Protein AF-A0AAE8W085-F1 (afdb_monomer_lite)

pLDDT: mean 88.15, std 10.71, range [49.56, 97.62]

Organism: NCBI:txid103232

Foldseek 3Di:
DPDDDPVNVVDDPVVVVVVVVVVVCVQQPDDDPDPDDTDDDPPPVVVVVVVVCVVPNDDDDPVRVVVVVVVCVVVVHDDDD

Sequence (81 aa):
MPHDGPAAFGGDTTTFAEAVATTLSTLKGPPAADDTEGPSYSGERSAAVAAERGAKGIPVASKPWRDLTERAKGLGVTVTP

Secondary structure (DSSP, 8-state):
-----GGGGT--HHHHHHHHHHHHHHHH-SPPSTT---PPPTTHHHHHHHHHHHHH-----HHHHHHHHHHHHHTTPPPP-

InterPro domains:
  IPR036111 Malate/L-sulfolactate/L-lactate dehydrogenase-like superfamily [SSF89733] (6-77)

Radius of gyration: 21.11 Å; chains: 1; bounding box: 46×21×55 Å

Structure (mmCIF, N/CA/C/O backbone):
data_AF-A0AAE8W085-F1
#
_entry.id   AF-A0AAE8W085-F1
#
loop_
_atom_site.group_PDB
_atom_site.id
_atom_site.type_symbol
_atom_site.label_atom_id
_atom_site.label_alt_id
_atom_site.label_comp_id
_atom_site.label_asym_id
_atom_site.label_entity_id
_atom_site.label_seq_id
_atom_site.pdbx_PDB_ins_code
_atom_site.Cartn_x
_atom_site.Cartn_y
_atom_site.Cartn_z
_atom_site.occupancy
_atom_site.B_iso_or_equiv
_atom_site.auth_seq_id
_atom_site.auth_comp_id
_atom_site.auth_asym_id
_atom_site.auth_atom_id
_atom_site.pdbx_PDB_model_num
ATOM 1 N N . MET A 1 1 ? 21.905 -11.457 8.010 1.00 49.56 1 MET A N 1
ATOM 2 C CA . MET A 1 1 ? 22.280 -11.638 6.595 1.00 49.56 1 MET A CA 1
ATOM 3 C C . MET A 1 1 ? 22.150 -10.275 5.946 1.00 49.56 1 MET A C 1
ATOM 5 O O . MET A 1 1 ? 21.032 -9.774 5.947 1.00 49.56 1 MET A O 1
ATOM 9 N N . PRO A 1 2 ? 23.232 -9.615 5.509 1.00 59.03 2 PRO A N 1
ATOM 10 C CA . PRO A 1 2 ? 23.067 -8.475 4.618 1.00 59.03 2 PRO A CA 1
ATOM 11 C C . PRO A 1 2 ? 22.395 -9.005 3.345 1.00 59.03 2 PRO A C 1
ATOM 13 O O . PRO A 1 2 ? 22.804 -10.033 2.812 1.00 59.03 2 PRO A O 1
ATOM 16 N N . HIS A 1 3 ? 21.285 -8.396 2.942 1.00 64.12 3 HIS A N 1
ATOM 17 C CA . HIS A 1 3 ? 20.630 -8.743 1.688 1.00 64.12 3 HIS A CA 1
ATOM 18 C C . HIS A 1 3 ? 21.373 -7.991 0.586 1.00 64.12 3 HIS A C 1
ATOM 20 O O . HIS A 1 3 ? 21.390 -6.760 0.602 1.00 64.12 3 HIS A O 1
ATOM 26 N N . ASP A 1 4 ? 22.014 -8.716 -0.328 1.00 74.19 4 ASP A N 1
ATOM 27 C CA . ASP A 1 4 ? 22.665 -8.114 -1.488 1.00 74.19 4 ASP A CA 1
ATOM 28 C C . ASP A 1 4 ? 21.597 -7.445 -2.364 1.00 74.19 4 ASP A C 1
ATOM 30 O O . ASP A 1 4 ? 20.727 -8.101 -2.939 1.00 74.19 4 ASP A O 1
ATOM 34 N N . GLY A 1 5 ? 21.612 -6.111 -2.399 1.00 77.06 5 GLY A N 1
ATOM 35 C CA . GLY A 1 5 ? 20.738 -5.313 -3.258 1.00 77.06 5 GLY A CA 1
ATOM 36 C C . GLY A 1 5 ? 21.264 -5.238 -4.697 1.00 77.06 5 GLY A C 1
ATOM 37 O O . GLY A 1 5 ? 22.368 -5.701 -4.972 1.00 77.06 5 G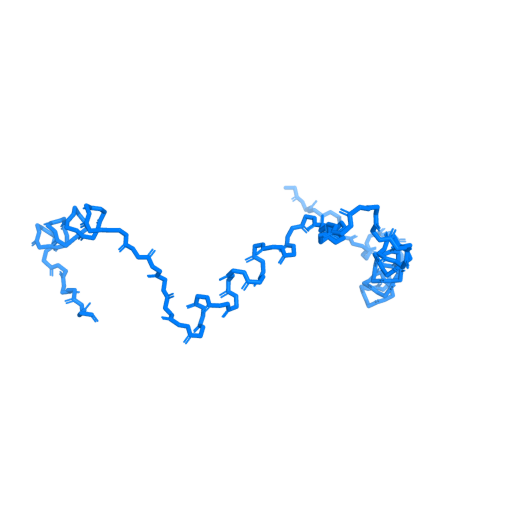LY A O 1
ATOM 38 N N . PRO A 1 6 ? 20.536 -4.589 -5.624 1.00 82.06 6 PRO A N 1
ATOM 39 C CA . PRO A 1 6 ? 20.962 -4.434 -7.023 1.00 82.06 6 PRO A CA 1
ATOM 40 C C . PRO A 1 6 ? 22.390 -3.883 -7.194 1.00 82.06 6 PRO A C 1
ATOM 42 O O . PRO A 1 6 ? 23.109 -4.287 -8.105 1.00 82.06 6 PRO A O 1
ATOM 45 N N . ALA A 1 7 ? 22.833 -3.034 -6.261 1.00 82.19 7 ALA A N 1
ATOM 46 C CA . ALA A 1 7 ? 24.188 -2.485 -6.220 1.00 82.19 7 ALA A CA 1
ATOM 47 C C . ALA A 1 7 ? 25.295 -3.550 -6.084 1.00 82.19 7 ALA A C 1
ATOM 49 O O . ALA A 1 7 ? 26.401 -3.350 -6.580 1.00 82.19 7 ALA A O 1
ATOM 50 N N . ALA A 1 8 ? 25.006 -4.700 -5.467 1.00 85.62 8 ALA A N 1
ATOM 51 C CA . ALA A 1 8 ? 25.956 -5.808 -5.341 1.00 85.62 8 ALA A CA 1
ATOM 52 C C . ALA A 1 8 ? 26.286 -6.468 -6.692 1.00 85.62 8 ALA A C 1
ATOM 54 O O . ALA A 1 8 ? 27.315 -7.122 -6.828 1.00 85.62 8 ALA A O 1
ATOM 55 N N . PHE A 1 9 ? 25.443 -6.258 -7.707 1.00 83.56 9 PHE A N 1
ATOM 56 C CA . PHE A 1 9 ? 25.622 -6.782 -9.061 1.00 83.56 9 PHE A CA 1
ATOM 57 C C . PHE A 1 9 ? 26.237 -5.746 -10.018 1.00 83.56 9 PHE A C 1
ATOM 59 O O . PHE A 1 9 ? 26.180 -5.916 -11.234 1.00 83.56 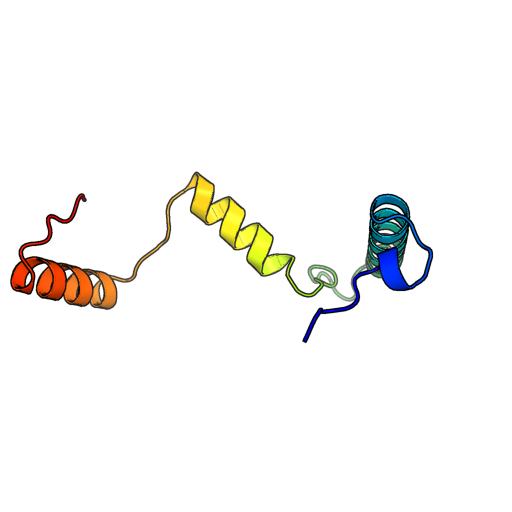9 PHE A O 1
ATOM 66 N N . GLY A 1 10 ? 26.823 -4.667 -9.481 1.00 73.69 10 GLY A N 1
ATOM 67 C CA . GLY A 1 10 ? 27.516 -3.635 -10.261 1.00 73.69 10 GLY A CA 1
ATOM 68 C C . GLY A 1 10 ? 26.595 -2.657 -10.997 1.00 73.69 10 GLY A C 1
ATOM 69 O O . GLY A 1 10 ? 27.076 -1.880 -11.819 1.00 73.69 10 GLY A O 1
ATOM 70 N N . GLY A 1 11 ? 25.289 -2.689 -10.720 1.00 74.88 11 GLY A N 1
ATOM 71 C CA . GLY A 1 11 ? 24.300 -1.790 -11.313 1.00 74.88 11 GLY A CA 1
ATOM 72 C C . GLY A 1 11 ? 23.932 -0.623 -10.398 1.00 74.88 11 GLY A C 1
ATOM 73 O O . GLY A 1 11 ? 23.870 -0.766 -9.178 1.00 74.88 11 GLY A O 1
ATOM 74 N N . ASP A 1 12 ? 23.626 0.527 -10.996 1.00 87.12 12 ASP A N 1
ATOM 75 C CA . ASP A 1 12 ? 22.953 1.616 -10.292 1.00 87.12 12 ASP A CA 1
ATOM 76 C C . ASP A 1 12 ? 21.479 1.257 -10.019 1.00 87.12 12 ASP A C 1
ATOM 78 O O . ASP A 1 12 ? 20.800 0.623 -10.833 1.00 87.12 12 ASP A O 1
ATOM 82 N N . THR A 1 13 ? 20.967 1.680 -8.862 1.00 87.12 13 THR A N 1
ATOM 83 C CA . THR A 1 13 ? 19.587 1.394 -8.446 1.00 87.12 13 THR A CA 1
ATOM 84 C C . THR A 1 13 ? 18.541 2.023 -9.368 1.00 87.12 13 THR A C 1
ATOM 86 O O . THR A 1 13 ? 17.484 1.425 -9.568 1.00 87.12 13 THR A O 1
ATOM 89 N N . THR A 1 14 ? 18.839 3.177 -9.971 1.00 89.62 14 THR A N 1
ATOM 90 C CA . THR A 1 14 ? 17.952 3.847 -10.934 1.00 89.62 14 THR A CA 1
ATOM 91 C C . THR A 1 14 ? 17.917 3.067 -12.237 1.00 89.62 14 THR A C 1
ATOM 93 O O . THR A 1 14 ? 16.841 2.724 -12.712 1.00 89.62 14 THR A O 1
ATOM 96 N N . THR A 1 15 ? 19.089 2.683 -12.752 1.00 89.50 15 THR A N 1
ATOM 97 C CA . THR A 1 15 ? 19.196 1.860 -13.971 1.00 89.50 15 THR A CA 1
ATOM 98 C C . THR A 1 15 ? 18.440 0.535 -13.818 1.00 89.50 15 THR A C 1
ATOM 100 O O . THR A 1 15 ? 17.719 0.106 -14.718 1.00 89.50 15 THR A O 1
ATOM 103 N N . PHE A 1 16 ? 18.551 -0.110 -12.652 1.00 90.25 16 PHE A N 1
ATOM 104 C CA . PHE A 1 16 ? 17.783 -1.317 -12.350 1.00 90.25 16 PHE A CA 1
ATOM 105 C C . PHE A 1 16 ? 16.269 -1.050 -12.343 1.00 90.25 16 PHE A C 1
ATOM 107 O O . PHE A 1 16 ? 15.508 -1.800 -12.956 1.00 90.25 16 PHE A O 1
ATOM 114 N N . ALA A 1 17 ? 15.822 0.026 -11.688 1.00 91.50 17 ALA A N 1
ATOM 115 C CA . ALA A 1 17 ? 14.408 0.393 -11.641 1.00 91.50 17 ALA A CA 1
ATOM 116 C C . ALA A 1 17 ? 13.834 0.699 -13.039 1.00 91.50 17 ALA A C 1
ATOM 118 O O . ALA A 1 17 ? 12.727 0.262 -13.355 1.00 91.50 17 ALA A O 1
ATOM 119 N N . GLU A 1 18 ? 14.595 1.379 -13.898 1.00 93.88 18 GLU A N 1
ATOM 120 C CA . GLU A 1 18 ? 14.222 1.670 -15.288 1.00 93.88 18 GLU A CA 1
ATOM 121 C C . GLU A 1 18 ? 14.092 0.398 -16.136 1.00 93.88 18 GLU A C 1
ATOM 123 O O . GLU A 1 18 ? 13.131 0.245 -16.899 1.00 93.88 18 GLU A O 1
ATOM 128 N N . ALA A 1 19 ? 15.013 -0.556 -15.972 1.00 93.31 19 ALA A N 1
ATOM 129 C CA . ALA A 1 19 ? 14.948 -1.847 -16.652 1.00 93.31 19 ALA A CA 1
ATOM 130 C C . ALA A 1 19 ? 13.715 -2.660 -16.217 1.00 93.31 19 ALA A C 1
ATOM 132 O O . ALA A 1 19 ? 13.017 -3.241 -17.057 1.00 93.31 19 ALA A O 1
ATOM 133 N N . VAL A 1 20 ? 13.393 -2.656 -14.917 1.00 93.44 20 VAL A N 1
ATOM 134 C CA . VAL A 1 20 ? 12.168 -3.276 -14.389 1.00 93.44 20 VAL A CA 1
ATOM 135 C C . VAL A 1 20 ? 10.925 -2.594 -14.966 1.00 93.44 20 VAL A C 1
ATOM 137 O O . VAL A 1 20 ? 10.036 -3.283 -15.465 1.00 93.44 20 VAL A O 1
ATOM 140 N N . ALA A 1 21 ? 10.867 -1.260 -14.971 1.00 93.44 21 ALA A N 1
ATOM 141 C CA . ALA A 1 21 ? 9.737 -0.511 -15.523 1.00 93.44 21 ALA A CA 1
ATOM 142 C C . ALA A 1 21 ? 9.523 -0.800 -17.020 1.00 93.44 21 ALA A C 1
ATOM 144 O O . ALA A 1 21 ? 8.394 -1.035 -17.454 1.00 93.44 21 ALA A O 1
ATOM 145 N N . THR A 1 22 ? 10.605 -0.862 -17.798 1.00 95.75 22 THR A N 1
ATOM 146 C CA . THR A 1 22 ? 10.572 -1.206 -19.230 1.00 95.75 22 THR A CA 1
ATOM 147 C C . THR A 1 22 ? 10.052 -2.624 -19.457 1.00 95.75 22 THR A C 1
ATOM 149 O O . THR A 1 22 ? 9.215 -2.860 -20.333 1.00 95.75 22 THR A O 1
ATOM 152 N N . THR A 1 23 ? 10.502 -3.568 -18.630 1.00 94.38 23 THR A N 1
ATOM 153 C CA . THR A 1 23 ? 10.036 -4.959 -18.667 1.00 94.38 23 THR A CA 1
ATOM 154 C C . THR A 1 23 ? 8.537 -5.035 -18.386 1.00 94.38 23 THR A C 1
ATOM 156 O O . THR A 1 23 ? 7.792 -5.611 -19.175 1.00 94.38 23 THR A O 1
ATOM 159 N N . LEU A 1 24 ? 8.065 -4.400 -17.310 1.00 93.56 24 LEU A N 1
ATOM 160 C CA . LEU A 1 24 ? 6.644 -4.386 -16.956 1.00 93.56 24 LEU A CA 1
ATOM 161 C C . LEU A 1 24 ? 5.785 -3.716 -18.035 1.00 93.56 24 LEU A C 1
ATOM 163 O O . LEU A 1 24 ? 4.719 -4.228 -18.364 1.00 93.56 24 LEU A O 1
ATOM 167 N N . SER A 1 25 ? 6.260 -2.616 -18.626 1.00 90.94 25 SER A N 1
ATOM 168 C CA . SER A 1 25 ? 5.591 -1.951 -19.752 1.00 90.94 25 SER A CA 1
ATOM 169 C C . SER A 1 25 ? 5.439 -2.890 -20.953 1.00 90.94 25 SER A C 1
ATOM 171 O O . SER A 1 25 ? 4.350 -3.032 -21.507 1.00 90.94 25 SER A O 1
ATOM 173 N N . THR A 1 26 ? 6.504 -3.620 -21.295 1.00 92.88 26 THR A N 1
ATOM 174 C CA . THR A 1 26 ? 6.499 -4.592 -22.398 1.00 92.88 26 THR A CA 1
ATOM 175 C C . THR A 1 26 ? 5.496 -5.716 -22.154 1.00 92.88 26 THR A C 1
ATOM 177 O O . THR A 1 26 ? 4.762 -6.093 -23.062 1.00 92.88 26 THR A O 1
ATOM 180 N N . LEU A 1 27 ? 5.420 -6.228 -20.924 1.00 91.12 27 LEU A N 1
ATOM 181 C CA . LEU A 1 27 ? 4.491 -7.301 -20.571 1.00 91.12 27 LEU A CA 1
ATOM 182 C C . LEU A 1 27 ? 3.022 -6.833 -20.496 1.00 91.12 27 LEU A C 1
ATOM 184 O O . LEU A 1 27 ? 2.115 -7.656 -20.594 1.00 91.12 27 LEU A O 1
ATOM 188 N N . LYS A 1 28 ? 2.773 -5.529 -20.320 1.00 89.00 28 LYS A N 1
ATOM 189 C CA . LYS A 1 28 ? 1.429 -4.915 -20.321 1.00 89.00 28 LYS A CA 1
ATOM 190 C C . LYS A 1 28 ? 0.962 -4.424 -21.689 1.00 89.00 28 LYS A C 1
ATOM 192 O O . LYS A 1 28 ? -0.227 -4.185 -21.856 1.00 89.00 28 LYS A O 1
ATOM 197 N N . GLY A 1 29 ? 1.882 -4.225 -22.630 1.00 83.00 29 GLY A N 1
ATOM 198 C CA . GLY A 1 29 ? 1.593 -3.689 -23.961 1.00 83.00 29 GLY A CA 1
ATOM 199 C C . GLY A 1 29 ? 0.638 -4.522 -24.832 1.00 83.00 29 GLY A C 1
ATOM 200 O O . GLY A 1 29 ? -0.127 -3.917 -25.585 1.00 83.00 29 GLY A O 1
ATOM 201 N N . PRO A 1 30 ? 0.647 -5.870 -24.783 1.00 83.62 30 PRO A N 1
ATOM 202 C CA . PRO A 1 30 ? -0.300 -6.674 -25.548 1.00 83.62 30 PRO A CA 1
ATOM 203 C C . PRO A 1 30 ? -1.756 -6.390 -25.141 1.00 83.62 30 PRO A C 1
ATOM 205 O O . PRO A 1 30 ? -2.025 -6.197 -23.954 1.00 83.62 30 PRO A O 1
ATOM 208 N N . PRO A 1 31 ? -2.710 -6.397 -26.091 1.00 74.06 31 PRO A N 1
ATOM 209 C CA . PRO A 1 31 ? -4.122 -6.252 -25.763 1.00 74.06 31 PRO A CA 1
ATOM 210 C C . PRO A 1 31 ? -4.565 -7.391 -24.841 1.00 74.06 31 PRO A C 1
ATOM 212 O O . PRO A 1 31 ? -4.187 -8.549 -25.041 1.00 74.06 31 PRO A O 1
ATOM 215 N N . ALA A 1 32 ? -5.372 -7.060 -23.834 1.00 74.44 32 ALA A N 1
ATOM 216 C CA . ALA A 1 32 ? -6.003 -8.071 -23.002 1.00 74.44 32 ALA A CA 1
ATOM 217 C C . ALA A 1 32 ? -6.897 -8.964 -23.876 1.00 74.44 32 ALA A C 1
ATOM 219 O O . ALA A 1 32 ? -7.589 -8.477 -24.773 1.00 74.44 32 ALA A O 1
ATOM 220 N N . ALA A 1 33 ? -6.872 -10.272 -23.628 1.00 72.12 33 ALA A N 1
ATOM 221 C CA . ALA A 1 33 ? -7.844 -11.171 -24.231 1.00 72.12 33 ALA A CA 1
ATOM 222 C C . ALA A 1 33 ? -9.214 -10.952 -23.558 1.00 72.12 33 ALA A C 1
ATOM 224 O O . ALA A 1 33 ? -9.291 -10.847 -22.333 1.00 72.12 33 ALA A O 1
ATOM 225 N N . ASP A 1 34 ? -10.278 -10.888 -24.357 1.00 67.44 34 ASP A N 1
ATOM 226 C CA . ASP A 1 34 ? -11.681 -10.974 -23.923 1.00 67.44 34 ASP A CA 1
ATOM 227 C C . ASP A 1 34 ? -12.169 -9.922 -22.906 1.00 67.44 34 ASP A C 1
ATOM 229 O O . ASP A 1 34 ? -12.620 -10.282 -21.822 1.00 67.44 34 ASP A O 1
ATOM 233 N N . ASP A 1 35 ? -12.109 -8.624 -23.241 1.00 63.66 35 ASP A N 1
ATOM 234 C CA . ASP A 1 35 ? -12.665 -7.506 -22.436 1.00 63.66 35 ASP A CA 1
ATOM 235 C C . ASP A 1 35 ? -12.252 -7.506 -20.946 1.00 63.66 35 ASP A C 1
ATOM 237 O O . ASP A 1 35 ? -12.876 -6.861 -20.097 1.00 63.66 35 ASP A O 1
ATOM 241 N N . THR A 1 36 ? -11.186 -8.232 -20.609 1.00 71.69 36 THR A N 1
ATOM 242 C CA . THR A 1 36 ? -10.672 -8.327 -19.250 1.00 71.69 36 THR A CA 1
ATOM 243 C C . THR A 1 36 ? -9.715 -7.182 -18.960 1.00 71.69 36 THR A C 1
ATOM 245 O O . THR A 1 36 ? -9.013 -6.670 -19.834 1.00 71.69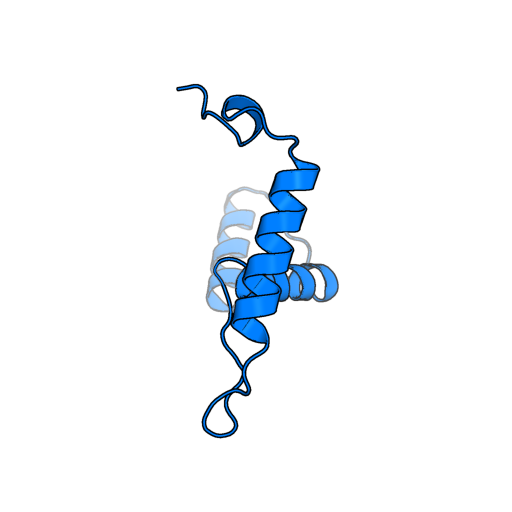 36 THR A O 1
ATOM 248 N N . GLU A 1 37 ? -9.669 -6.767 -17.697 1.00 73.25 37 GLU A N 1
ATOM 249 C CA . GLU A 1 37 ? -8.603 -5.893 -17.227 1.00 73.25 37 GLU A CA 1
ATOM 250 C C . GLU A 1 37 ? -7.263 -6.632 -17.395 1.00 73.25 37 GLU A C 1
ATOM 252 O O . GLU A 1 37 ? -7.133 -7.792 -16.997 1.00 73.25 37 GLU A O 1
ATOM 257 N N . GLY A 1 38 ? -6.289 -5.987 -18.047 1.00 79.19 38 GLY A N 1
ATOM 258 C CA . GLY A 1 38 ? -4.997 -6.594 -18.378 1.00 79.19 38 GLY A CA 1
ATOM 259 C C . GLY A 1 38 ? -4.204 -7.095 -17.156 1.00 79.19 38 GLY A C 1
ATOM 260 O O . GLY A 1 38 ? -4.585 -6.876 -16.001 1.00 79.19 38 GLY A O 1
ATOM 261 N N . PRO A 1 39 ? -3.059 -7.767 -17.374 1.00 87.00 39 PRO A N 1
ATOM 262 C CA . PRO A 1 39 ? -2.303 -8.385 -16.291 1.00 87.00 39 PRO A CA 1
ATOM 263 C C . PRO A 1 39 ? -1.820 -7.352 -15.261 1.00 87.00 39 PRO A C 1
ATOM 265 O O . PRO A 1 39 ? -1.189 -6.346 -15.594 1.00 87.00 39 PRO A O 1
ATOM 268 N N . SER A 1 40 ? -2.073 -7.649 -13.986 1.00 88.88 40 SER A N 1
ATOM 269 C CA . SER A 1 40 ? -1.495 -6.939 -12.841 1.00 88.88 40 SER A CA 1
ATOM 270 C C . SER A 1 40 ? -0.285 -7.691 -12.300 1.00 88.88 40 SER A C 1
ATOM 272 O O . SER A 1 40 ? -0.326 -8.915 -12.155 1.00 88.88 40 SER A O 1
ATOM 274 N N . TYR A 1 41 ? 0.752 -6.960 -11.900 1.00 91.62 41 TYR A N 1
ATOM 275 C CA . TYR A 1 41 ? 1.960 -7.540 -11.310 1.00 91.62 41 TYR A CA 1
ATOM 276 C C . TYR A 1 41 ? 1.935 -7.450 -9.787 1.00 91.62 41 TYR A C 1
ATOM 278 O O . TYR A 1 41 ? 1.169 -6.690 -9.182 1.00 91.62 41 TYR A O 1
ATOM 286 N N . SER A 1 42 ? 2.761 -8.275 -9.142 1.00 92.25 42 SER A N 1
ATOM 287 C CA . SER A 1 42 ? 2.858 -8.326 -7.684 1.00 92.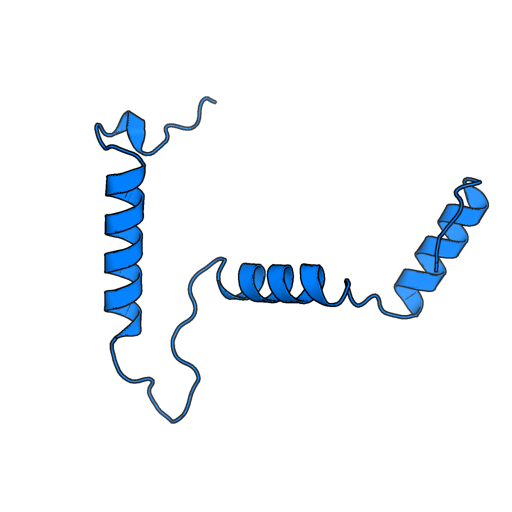25 42 SER A CA 1
ATOM 288 C C . SER A 1 42 ? 3.108 -6.934 -7.104 1.00 92.25 42 SER A C 1
ATOM 290 O O . SER A 1 42 ? 4.046 -6.251 -7.506 1.00 92.25 42 SER A O 1
ATOM 292 N N . GLY A 1 43 ? 2.276 -6.531 -6.144 1.00 93.56 43 GLY A N 1
ATOM 293 C CA . GLY A 1 43 ? 2.367 -5.230 -5.482 1.00 93.56 43 GLY A CA 1
ATOM 294 C C . GLY A 1 43 ? 1.477 -4.143 -6.084 1.00 93.56 43 GLY A C 1
ATOM 295 O O . GLY A 1 43 ? 1.020 -3.294 -5.330 1.00 93.56 43 GLY A O 1
ATOM 296 N N . GLU A 1 44 ? 1.125 -4.195 -7.371 1.00 93.00 44 GLU A N 1
ATOM 297 C CA . GLU A 1 44 ? 0.388 -3.104 -8.037 1.00 93.00 44 GLU A CA 1
ATOM 298 C C . GLU A 1 44 ? -1.014 -2.898 -7.459 1.00 93.00 44 GLU A C 1
ATOM 300 O O . GLU A 1 44 ? -1.369 -1.793 -7.049 1.00 93.00 44 GLU A O 1
ATOM 305 N N . ARG A 1 45 ? -1.792 -3.979 -7.330 1.00 93.50 45 ARG A N 1
ATOM 306 C CA . ARG A 1 45 ? -3.134 -3.907 -6.728 1.00 93.50 45 ARG A CA 1
ATOM 307 C C . ARG A 1 45 ? -3.080 -3.480 -5.264 1.00 93.50 45 ARG A C 1
ATOM 309 O O . ARG A 1 45 ? -3.905 -2.688 -4.821 1.00 93.50 45 ARG A O 1
ATOM 316 N N . SER A 1 46 ? -2.089 -3.961 -4.516 1.00 94.69 46 SER A N 1
ATOM 317 C CA . SER A 1 46 ? -1.901 -3.569 -3.117 1.00 94.69 46 SER A CA 1
ATOM 318 C C . SER A 1 46 ? -1.508 -2.097 -2.985 1.00 94.69 46 SER A C 1
ATOM 320 O O . SER A 1 46 ? -2.015 -1.425 -2.093 1.00 94.69 46 SER A O 1
ATOM 322 N N . ALA A 1 47 ? -0.658 -1.580 -3.876 1.00 95.88 47 ALA A N 1
ATOM 323 C CA . ALA A 1 47 ? -0.273 -0.173 -3.919 1.00 95.88 47 ALA A CA 1
ATOM 324 C C . ALA A 1 47 ? -1.463 0.723 -4.289 1.00 95.88 47 ALA A C 1
ATOM 326 O O . ALA A 1 47 ? -1.672 1.746 -3.641 1.00 95.88 47 ALA A O 1
ATOM 327 N N . ALA A 1 48 ? -2.292 0.308 -5.253 1.00 95.38 48 ALA A N 1
ATOM 328 C CA . ALA A 1 48 ? -3.523 1.013 -5.608 1.00 95.38 48 ALA A CA 1
ATOM 329 C C . ALA A 1 48 ? -4.510 1.073 -4.428 1.00 95.38 48 ALA A C 1
ATOM 331 O O . ALA A 1 48 ? -4.987 2.148 -4.070 1.00 95.38 48 ALA A O 1
ATOM 332 N N . VAL A 1 49 ? -4.747 -0.060 -3.754 1.00 97.00 49 VAL A N 1
ATOM 333 C CA . VAL A 1 49 ? -5.587 -0.123 -2.545 1.00 97.00 49 VAL A CA 1
ATOM 334 C C . VAL A 1 49 ? -4.996 0.712 -1.405 1.00 97.00 49 VAL A C 1
ATOM 336 O O . VAL A 1 49 ? -5.738 1.357 -0.665 1.00 97.00 49 VAL A O 1
ATOM 339 N N . ALA A 1 50 ? -3.672 0.724 -1.238 1.00 97.00 50 ALA A N 1
ATOM 340 C CA . ALA A 1 50 ? -3.007 1.540 -0.226 1.00 97.00 50 ALA A CA 1
ATOM 341 C C . ALA A 1 50 ? -3.168 3.040 -0.509 1.00 97.00 50 ALA A C 1
ATOM 343 O O . ALA A 1 50 ? -3.492 3.790 0.409 1.00 97.00 50 ALA A O 1
ATOM 344 N N . ALA A 1 51 ? -3.010 3.467 -1.765 1.00 97.38 51 ALA A N 1
ATOM 345 C CA . ALA A 1 51 ? -3.240 4.848 -2.179 1.00 97.38 51 ALA A CA 1
ATOM 346 C C . ALA A 1 51 ? -4.700 5.266 -1.948 1.00 97.38 51 ALA A C 1
ATOM 348 O O . ALA A 1 51 ? -4.957 6.321 -1.368 1.00 97.38 51 ALA A O 1
ATOM 349 N N . GLU A 1 52 ? -5.661 4.411 -2.316 1.00 97.62 52 GLU A N 1
ATOM 350 C CA . GLU A 1 52 ? -7.080 4.660 -2.057 1.00 97.62 52 GLU A CA 1
ATOM 351 C C . GLU A 1 52 ? -7.367 4.816 -0.559 1.00 97.62 52 GLU A C 1
ATOM 353 O O . GLU A 1 52 ? -8.023 5.774 -0.151 1.00 97.62 52 GLU A O 1
ATOM 358 N N . ARG A 1 53 ? -6.853 3.907 0.274 1.00 97.38 53 ARG A N 1
ATOM 359 C CA . ARG A 1 53 ? -7.032 3.959 1.732 1.00 97.38 53 ARG A CA 1
ATOM 360 C C . ARG A 1 53 ? -6.324 5.149 2.372 1.00 97.38 53 ARG A C 1
ATOM 362 O O . ARG A 1 53 ? -6.827 5.683 3.354 1.00 97.38 53 ARG A O 1
ATOM 369 N N . GLY A 1 54 ? -5.191 5.581 1.821 1.00 96.88 54 GLY A N 1
ATOM 370 C CA . GLY A 1 54 ? -4.511 6.806 2.238 1.00 96.88 54 GLY A CA 1
ATOM 371 C C . GLY A 1 54 ? -5.358 8.055 1.983 1.00 96.88 54 GLY A C 1
ATOM 372 O O . GLY A 1 54 ? -5.348 8.971 2.797 1.00 96.88 54 GLY A O 1
ATOM 373 N N . ALA A 1 55 ? -6.134 8.066 0.895 1.00 97.38 55 ALA A N 1
ATOM 374 C CA . ALA A 1 55 ? -7.007 9.182 0.540 1.00 97.38 55 ALA A CA 1
ATOM 375 C C . ALA A 1 55 ? -8.379 9.145 1.237 1.00 97.38 55 ALA A C 1
ATOM 377 O O . ALA A 1 55 ? -8.913 10.192 1.595 1.00 97.38 55 ALA A O 1
ATOM 378 N N . LYS A 1 56 ? -8.975 7.959 1.402 1.00 96.69 56 LYS A N 1
ATOM 379 C CA . LYS A 1 56 ? -10.374 7.792 1.845 1.00 96.69 56 LYS A CA 1
ATOM 380 C C . LYS A 1 56 ? -10.526 7.220 3.258 1.00 96.69 56 LYS A C 1
ATOM 382 O O . LYS A 1 56 ? -11.644 7.118 3.753 1.00 96.69 56 LYS A O 1
ATOM 387 N N . GLY A 1 57 ? -9.427 6.825 3.895 1.00 94.62 57 GLY A N 1
ATOM 388 C CA . GLY A 1 57 ? -9.443 6.043 5.127 1.00 94.62 57 GLY A CA 1
ATOM 389 C C . GLY A 1 57 ? -9.527 4.534 4.873 1.00 94.62 57 GLY A C 1
ATOM 390 O O . GLY A 1 57 ? -9.831 4.061 3.775 1.00 94.62 57 GLY A O 1
ATOM 391 N N . ILE A 1 58 ? -9.220 3.751 5.911 1.00 95.50 58 ILE A N 1
ATOM 392 C CA . ILE A 1 58 ? -9.240 2.286 5.847 1.00 95.50 58 ILE A CA 1
ATOM 393 C C . ILE A 1 58 ? -10.649 1.797 6.202 1.00 95.50 58 ILE A C 1
ATOM 395 O O . ILE A 1 58 ? -11.094 2.032 7.326 1.00 95.50 58 ILE A O 1
ATOM 399 N N . PRO A 1 59 ? -11.346 1.071 5.310 1.00 94.69 59 PRO A N 1
ATOM 400 C CA . PRO A 1 59 ? -12.632 0.490 5.654 1.00 94.69 59 PRO A CA 1
ATOM 401 C C . PRO A 1 59 ? -12.435 -0.628 6.684 1.00 94.69 59 PRO A C 1
ATOM 403 O O . PRO A 1 59 ? -11.758 -1.625 6.420 1.00 94.69 59 PRO A O 1
ATOM 406 N N . VAL A 1 60 ? -13.049 -0.469 7.855 1.00 94.62 60 VAL A N 1
ATOM 407 C CA . VAL A 1 60 ? -13.075 -1.475 8.921 1.00 94.62 60 VAL A CA 1
ATOM 408 C C . VAL A 1 60 ? -14.509 -1.964 9.083 1.00 94.62 60 VAL A C 1
ATOM 410 O O . VAL A 1 60 ? -15.431 -1.174 9.268 1.00 94.62 60 VAL A O 1
ATOM 413 N N . ALA A 1 61 ? -14.715 -3.278 9.001 1.00 96.25 61 ALA A N 1
ATOM 414 C CA . ALA A 1 61 ? -16.036 -3.858 9.209 1.00 96.25 61 ALA A CA 1
ATOM 415 C C . ALA A 1 61 ? -16.516 -3.655 10.660 1.00 96.25 61 ALA A C 1
ATOM 417 O O . ALA A 1 61 ? -15.715 -3.575 11.594 1.00 96.25 61 ALA A O 1
ATOM 418 N N . SER A 1 62 ? -17.836 -3.643 10.859 1.00 95.81 62 SER A N 1
ATOM 419 C CA . SER A 1 62 ? -18.464 -3.326 12.150 1.00 95.81 62 SER A CA 1
ATOM 420 C C . SER A 1 62 ? -18.004 -4.225 13.300 1.00 95.81 62 SER A C 1
ATOM 422 O O . SER A 1 62 ? -17.714 -3.733 14.388 1.00 95.81 62 SER A O 1
ATOM 424 N N . LYS A 1 63 ? -17.893 -5.539 13.067 1.00 97.44 63 LYS A N 1
ATOM 425 C CA . LYS A 1 63 ? -17.439 -6.492 14.089 1.00 97.44 63 LYS A CA 1
ATOM 426 C C . LYS A 1 63 ? -15.984 -6.219 14.517 1.00 97.44 63 LYS A C 1
ATOM 428 O O . LYS A 1 63 ? -15.788 -5.978 15.703 1.00 97.44 63 LYS A O 1
ATOM 433 N N . PRO A 1 64 ? -14.983 -6.192 13.612 1.00 96.12 64 PRO A N 1
ATOM 434 C CA . PRO A 1 64 ? -13.624 -5.792 13.975 1.00 96.12 64 PRO A CA 1
ATOM 435 C C . PRO A 1 64 ? -13.539 -4.434 14.678 1.00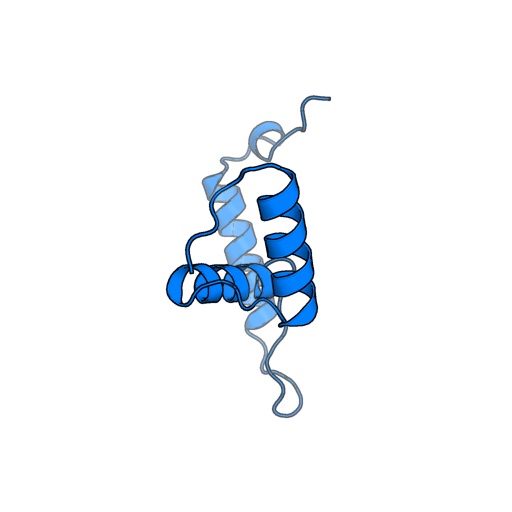 96.12 64 PRO A C 1
ATOM 437 O O . PRO A 1 64 ? -12.800 -4.313 15.648 1.00 96.12 64 PRO A O 1
ATOM 440 N N . TRP A 1 65 ? -14.305 -3.427 14.242 1.00 95.56 65 TRP A N 1
ATOM 441 C CA . TRP A 1 65 ? -14.306 -2.109 14.885 1.00 95.56 65 TRP A CA 1
ATOM 442 C C . TRP A 1 65 ? -14.803 -2.160 16.334 1.00 95.56 65 TRP A C 1
ATOM 444 O O . TRP A 1 65 ? -14.174 -1.612 17.242 1.00 95.56 65 TRP A O 1
ATOM 454 N N . ARG A 1 66 ? -15.899 -2.882 16.581 1.00 95.25 66 ARG A N 1
ATOM 455 C CA . ARG A 1 66 ? -16.411 -3.112 17.935 1.00 95.25 66 ARG A CA 1
ATOM 456 C C . ARG A 1 66 ? -15.386 -3.849 18.797 1.00 95.25 66 ARG A C 1
ATOM 458 O O . ARG A 1 66 ? -15.068 -3.393 19.888 1.00 95.2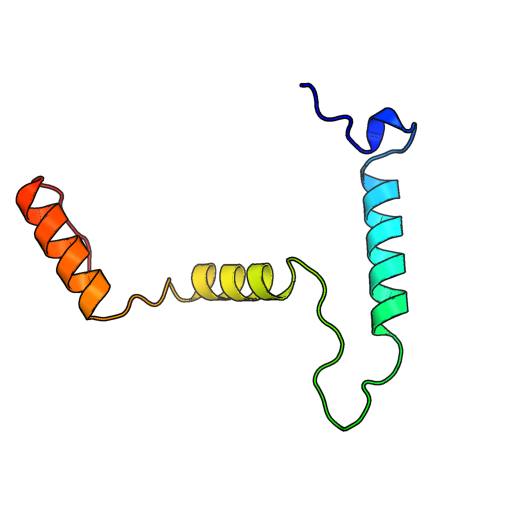5 66 ARG A O 1
ATOM 465 N N . ASP A 1 67 ? -14.824 -4.940 18.286 1.00 96.69 67 ASP A N 1
ATOM 466 C CA . ASP A 1 67 ? -13.862 -5.747 19.038 1.00 96.69 67 ASP A CA 1
ATOM 467 C C . ASP A 1 67 ? -12.582 -4.932 19.368 1.00 96.69 67 ASP A C 1
ATOM 469 O O . ASP A 1 67 ? -11.992 -5.101 20.436 1.00 96.69 67 ASP A O 1
ATOM 473 N N . LEU A 1 68 ? -12.163 -4.011 18.488 1.00 95.50 68 LEU A N 1
ATOM 474 C CA . LEU A 1 68 ? -11.046 -3.084 18.728 1.00 95.50 68 LEU A CA 1
ATOM 475 C C . LEU A 1 68 ? -11.381 -2.018 19.780 1.00 95.50 68 LEU A C 1
ATOM 477 O O . LEU A 1 68 ? -10.577 -1.776 20.679 1.00 95.50 68 LEU A O 1
ATOM 481 N N . THR A 1 69 ? -12.557 -1.398 19.693 1.00 95.12 69 THR A N 1
ATOM 482 C CA . THR A 1 69 ? -12.982 -0.336 20.622 1.00 95.12 69 THR A CA 1
ATOM 483 C C . THR A 1 69 ? -13.244 -0.863 22.036 1.00 95.12 69 THR A C 1
ATOM 485 O O . THR A 1 69 ? -12.874 -0.211 23.013 1.00 95.12 69 THR A O 1
ATOM 488 N N . GLU A 1 70 ? -13.781 -2.079 22.174 1.00 96.25 70 GLU A N 1
ATOM 489 C CA . GLU A 1 70 ? -13.927 -2.763 23.466 1.00 96.25 70 GLU A CA 1
ATOM 490 C C . GLU A 1 70 ? -12.567 -3.046 24.119 1.00 96.25 70 GLU A C 1
ATOM 492 O O . GLU A 1 70 ? -12.377 -2.786 25.311 1.00 96.25 70 GLU A O 1
ATOM 497 N N . ARG A 1 71 ? -11.590 -3.519 23.335 1.00 97.00 71 ARG A N 1
ATOM 498 C CA . ARG A 1 71 ? -10.217 -3.739 23.817 1.00 97.00 71 ARG A CA 1
ATOM 499 C C . ARG A 1 71 ? -9.541 -2.432 24.212 1.00 97.00 71 ARG A C 1
ATOM 501 O O . ARG A 1 71 ? -8.926 -2.375 25.272 1.00 97.00 71 ARG A O 1
ATOM 508 N N . ALA A 1 72 ? -9.682 -1.385 23.402 1.00 96.50 72 ALA A N 1
ATOM 509 C CA . ALA A 1 72 ? -9.132 -0.068 23.705 1.00 96.50 72 ALA A CA 1
ATOM 510 C C . ALA A 1 72 ? -9.685 0.476 25.030 1.00 96.50 72 ALA A C 1
ATOM 512 O O . ALA A 1 72 ? -8.911 0.904 25.883 1.00 96.50 72 ALA A O 1
ATOM 513 N N . LYS A 1 73 ? -10.998 0.339 25.266 1.00 95.38 73 LYS A N 1
ATOM 514 C CA . LYS A 1 73 ? -11.632 0.692 26.544 1.00 95.38 73 LYS A CA 1
ATOM 515 C C . LYS A 1 73 ? -11.035 -0.082 27.722 1.00 95.38 73 LYS A C 1
ATOM 517 O O . LYS A 1 73 ? -10.728 0.525 28.743 1.00 95.38 73 LYS A O 1
ATOM 522 N N . GLY A 1 74 ? -10.854 -1.398 27.586 1.00 96.31 74 GLY A N 1
ATOM 523 C CA . GLY A 1 74 ? -10.235 -2.227 28.628 1.00 96.31 74 GLY A CA 1
ATOM 524 C C . GLY A 1 74 ? -8.788 -1.835 28.950 1.00 96.31 74 GLY A C 1
ATOM 525 O O . GLY A 1 74 ? -8.335 -2.034 30.072 1.00 96.31 74 GLY A O 1
ATOM 526 N N . LEU A 1 75 ? -8.085 -1.239 27.984 1.00 97.50 75 LEU A N 1
ATOM 527 C CA . LEU A 1 75 ? -6.708 -0.761 28.117 1.00 97.50 75 LEU A CA 1
ATOM 528 C C . LEU A 1 75 ? -6.608 0.732 28.484 1.00 97.50 75 LEU A C 1
ATOM 530 O O . LEU A 1 75 ? -5.500 1.246 28.605 1.00 97.50 75 LEU A O 1
ATOM 534 N N . GLY A 1 76 ? -7.732 1.441 28.642 1.00 96.19 76 GLY A N 1
ATOM 535 C CA . GLY A 1 76 ? -7.740 2.887 28.896 1.00 96.19 76 GLY A CA 1
ATOM 536 C C . GLY A 1 76 ? -7.261 3.738 27.710 1.00 96.19 76 GLY A C 1
ATOM 537 O O . GLY A 1 76 ? -6.846 4.877 27.904 1.00 96.19 76 GLY A O 1
ATOM 538 N N . VAL A 1 77 ? -7.301 3.199 26.489 1.00 96.62 77 VAL A N 1
ATOM 539 C CA . VAL A 1 77 ? -6.900 3.893 25.258 1.00 96.62 77 VAL A CA 1
ATOM 540 C C . VAL A 1 77 ? -8.101 4.620 24.658 1.00 96.62 77 VAL A C 1
ATOM 542 O O . VAL A 1 77 ? -9.136 4.013 24.380 1.00 96.62 77 VAL A O 1
ATOM 545 N N . THR A 1 78 ? -7.950 5.921 24.416 1.00 91.12 78 THR A N 1
ATOM 546 C CA . THR A 1 78 ? -8.958 6.728 23.720 1.00 91.12 78 THR A CA 1
ATOM 547 C C . THR A 1 78 ? -9.002 6.363 22.239 1.00 91.12 78 THR A C 1
ATOM 549 O O . THR A 1 78 ? -7.975 6.380 21.563 1.00 91.12 78 THR A O 1
ATOM 552 N N . VAL A 1 79 ? -10.198 6.077 21.726 1.00 87.12 79 VAL A N 1
ATOM 553 C CA . VAL A 1 79 ? -10.438 5.856 20.296 1.00 87.12 79 VAL A CA 1
ATOM 554 C C . VAL A 1 79 ? -11.099 7.101 19.720 1.00 87.12 79 VAL A C 1
ATOM 556 O O . VAL A 1 79 ? -12.165 7.504 20.186 1.00 87.12 79 VAL A O 1
ATOM 559 N N . THR A 1 80 ? -10.464 7.719 18.726 1.00 74.69 80 THR A N 1
ATOM 560 C CA . THR A 1 80 ? -11.091 8.764 17.910 1.00 74.69 80 THR A CA 1
ATOM 561 C C . THR A 1 80 ? -12.039 8.138 16.880 1.00 74.69 80 THR A C 1
ATOM 563 O O . THR A 1 80 ? -11.682 7.093 16.328 1.00 74.69 80 THR A O 1
ATOM 566 N N . PRO A 1 81 ? -13.225 8.736 16.649 1.00 64.19 81 PRO A N 1
ATOM 567 C CA . PRO A 1 81 ? -14.178 8.281 15.635 1.00 64.19 81 PRO A CA 1
ATOM 568 C C . PRO A 1 81 ? -13.613 8.298 14.215 1.00 64.19 81 PRO A C 1
ATOM 570 O O . PRO A 1 81 ? -12.760 9.172 13.933 1.00 64.19 81 PRO A O 1
#